Protein AF-A0A075MW75-F1 (afdb_monomer_lite)

Sequence (162 aa):
MASLTFLAFTVTIASIHFQTANAECLRDEDWPEKPCFDVGSSAPSDAELRQIWNKYYEMKGQAWMEMKKAEMDKAINDGTFGDWLSDPVKGSANKNVYAYYRVYDAVPNMVLDPYSGNYVVQGSEPPRGEWYTSTMGIAAIIGMGAVAAVASFFVFRKAGRK

Secondary structure (DSSP, 8-state):
-----------------------PPPP-SS-TTPPP--BTBPPPPHHHHHHHHHHHHHHH-HHHHHHHHHHHHHHHHTT-HHHHHT-TTTHHHHHHHHHHHHHTT-S--EEE-TTTSSEEETT-S-----TTTSHHHHHHHHHHHHHHHHHHHHHHHHHTT-

Foldseek 3Di:
DDDDDDDDDDDPPDPPPPPPPPPPDDQQPLCNPQDDDDDPPDPDDLVVLLVSLVVVCVVCDDVRLVVLVVVCVVCQVVQNNVVQCVPPVCNSVNVSSVSNCVSVVNDFDWDQDPPVRGTDGVPPPDPPPPPCPPPNNVVVVVVVVVVVVVVVVVVVVVVVVD

Structure (mmCIF, N/CA/C/O backbone):
data_AF-A0A075MW75-F1
#
_entry.id   AF-A0A075MW75-F1
#
loop_
_atom_site.group_PDB
_atom_site.id
_atom_site.type_symbol
_atom_site.label_atom_id
_atom_site.label_alt_id
_atom_site.label_comp_id
_atom_site.label_asym_id
_atom_site.label_entity_id
_atom_site.label_seq_id
_atom_site.pdbx_PDB_ins_code
_atom_site.Cartn_x
_atom_site.Cartn_y
_atom_site.Cartn_z
_atom_site.occupancy
_atom_site.B_iso_or_equiv
_atom_site.auth_seq_id
_atom_site.auth_comp_id
_atom_site.auth_asym_id
_atom_site.auth_atom_id
_atom_site.pdbx_PDB_model_num
ATOM 1 N N . MET A 1 1 ? 61.566 56.012 -3.058 1.00 39.12 1 MET A N 1
ATOM 2 C CA . MET A 1 1 ? 60.174 55.950 -2.565 1.00 39.12 1 MET A CA 1
ATOM 3 C C . MET A 1 1 ? 59.553 54.686 -3.136 1.00 39.12 1 MET A C 1
ATOM 5 O O . MET A 1 1 ? 59.265 54.663 -4.322 1.00 39.12 1 MET A O 1
ATOM 9 N N . ALA A 1 2 ? 59.477 53.609 -2.351 1.00 37.94 2 ALA A N 1
ATOM 10 C CA . ALA A 1 2 ? 58.890 52.339 -2.781 1.00 37.94 2 ALA A CA 1
ATOM 11 C C . ALA A 1 2 ? 57.512 52.208 -2.120 1.00 37.94 2 ALA A C 1
ATOM 13 O O . ALA A 1 2 ? 57.420 52.224 -0.894 1.00 37.94 2 ALA A O 1
ATOM 14 N N . SER A 1 3 ? 56.457 52.171 -2.934 1.00 42.09 3 SER A N 1
ATOM 15 C CA . SER A 1 3 ? 55.070 52.081 -2.476 1.00 42.09 3 SER A CA 1
ATOM 16 C C . SER A 1 3 ? 54.701 50.609 -2.302 1.00 42.09 3 SER A C 1
ATOM 18 O O . SER A 1 3 ? 54.789 49.829 -3.248 1.00 42.09 3 SER A O 1
ATOM 20 N N . LEU A 1 4 ? 54.352 50.229 -1.076 1.00 43.84 4 LEU A N 1
ATOM 21 C CA . LEU A 1 4 ? 54.014 48.869 -0.676 1.00 43.84 4 LEU A CA 1
ATOM 22 C C . LEU A 1 4 ? 52.497 48.677 -0.836 1.00 43.84 4 LEU A C 1
ATOM 24 O O . LEU A 1 4 ? 51.714 49.223 -0.061 1.00 43.84 4 LEU A O 1
ATOM 28 N N . THR A 1 5 ? 52.062 47.942 -1.859 1.00 50.09 5 THR A N 1
ATOM 29 C CA . THR A 1 5 ? 50.638 47.641 -2.076 1.00 50.09 5 THR A CA 1
ATOM 30 C C . THR A 1 5 ? 50.286 46.332 -1.367 1.00 50.09 5 THR A C 1
ATOM 32 O O . THR A 1 5 ? 50.635 45.251 -1.832 1.00 50.09 5 THR A O 1
ATOM 35 N N . PHE A 1 6 ? 49.619 46.422 -0.214 1.00 49.03 6 PHE A N 1
ATOM 36 C CA . PHE A 1 6 ? 49.051 45.266 0.483 1.00 49.03 6 PHE A CA 1
ATOM 37 C C . PHE A 1 6 ? 47.748 44.840 -0.206 1.00 49.03 6 PHE A C 1
ATOM 39 O O . PHE A 1 6 ? 46.766 45.580 -0.202 1.00 49.03 6 PHE A O 1
ATOM 46 N N . LEU A 1 7 ? 47.736 43.641 -0.790 1.00 47.16 7 LEU A N 1
ATOM 47 C CA . LEU A 1 7 ? 46.528 43.003 -1.312 1.00 47.16 7 LEU A CA 1
ATOM 48 C C . LEU A 1 7 ? 45.859 42.243 -0.156 1.00 47.16 7 LEU A C 1
ATOM 50 O O . LEU A 1 7 ? 46.313 41.172 0.241 1.00 47.16 7 LEU A O 1
ATOM 54 N N . ALA A 1 8 ? 44.817 42.827 0.436 1.00 54.59 8 ALA A N 1
ATOM 55 C CA . ALA A 1 8 ? 44.031 42.176 1.480 1.00 54.59 8 ALA A CA 1
ATOM 56 C C . ALA A 1 8 ? 43.055 41.178 0.839 1.00 54.59 8 ALA A C 1
ATOM 58 O O . ALA A 1 8 ? 42.099 41.568 0.171 1.00 54.59 8 ALA A O 1
ATOM 59 N N . PHE A 1 9 ? 43.309 39.883 1.028 1.00 46.81 9 PHE A N 1
ATOM 60 C CA . PHE A 1 9 ? 42.406 38.807 0.626 1.00 46.81 9 PHE A CA 1
ATOM 61 C C . PHE A 1 9 ? 41.277 38.705 1.662 1.00 46.81 9 PHE A C 1
ATOM 63 O O . PHE A 1 9 ? 41.460 38.163 2.752 1.00 46.81 9 PHE A O 1
ATOM 70 N N . THR A 1 10 ? 40.110 39.266 1.359 1.00 55.88 10 THR A N 1
ATOM 71 C CA . THR A 1 10 ? 38.907 39.096 2.179 1.00 55.88 10 THR A CA 1
ATOM 72 C C . THR A 1 10 ? 38.305 37.718 1.913 1.00 55.88 10 THR A C 1
ATOM 74 O O . THR A 1 10 ? 37.638 37.491 0.907 1.00 55.88 10 THR A O 1
ATOM 77 N N . VAL A 1 11 ? 38.537 36.773 2.825 1.00 58.06 11 VAL A N 1
ATOM 78 C CA . VAL A 1 11 ? 37.826 35.488 2.837 1.00 58.06 11 VAL A CA 1
ATOM 79 C C . VAL A 1 11 ? 36.410 35.743 3.357 1.00 58.06 11 VAL A C 1
ATOM 81 O O . VAL A 1 11 ? 36.187 35.854 4.560 1.00 58.06 11 VAL A O 1
ATOM 84 N N . THR A 1 12 ? 35.439 35.874 2.455 1.00 56.44 12 THR A N 1
ATOM 85 C CA . THR A 1 12 ? 34.016 35.868 2.815 1.00 56.44 12 THR A CA 1
ATOM 86 C C . THR A 1 12 ? 33.613 34.451 3.202 1.00 56.44 12 THR A C 1
ATOM 88 O O . THR A 1 12 ? 33.407 33.595 2.342 1.00 56.44 12 THR A O 1
ATOM 91 N N . ILE A 1 13 ? 33.515 34.196 4.505 1.00 61.78 13 ILE A N 1
ATOM 92 C CA . ILE A 1 13 ? 32.929 32.969 5.047 1.00 61.78 13 ILE A CA 1
ATOM 93 C C . ILE A 1 13 ? 31.427 33.032 4.753 1.00 61.78 13 ILE A C 1
ATOM 95 O O . ILE A 1 13 ? 30.672 33.719 5.441 1.00 61.78 13 ILE A O 1
ATOM 99 N N . ALA A 1 14 ? 30.993 32.359 3.686 1.00 59.66 14 ALA A N 1
ATOM 100 C CA . ALA A 1 14 ? 29.579 32.168 3.407 1.00 59.66 14 ALA A CA 1
ATOM 101 C C . ALA A 1 14 ? 28.965 31.392 4.580 1.00 59.66 14 ALA A C 1
ATOM 103 O O . ALA A 1 14 ? 29.317 30.240 4.833 1.00 59.66 14 ALA A O 1
ATOM 104 N N . SER A 1 15 ? 28.081 32.047 5.332 1.00 56.38 15 SER A N 1
ATOM 105 C CA . SER A 1 15 ? 27.330 31.414 6.412 1.00 56.38 15 SER A CA 1
ATOM 106 C C . SER A 1 15 ? 26.364 30.406 5.797 1.00 56.38 15 SER A C 1
ATOM 108 O O . SER A 1 15 ? 25.305 30.784 5.292 1.00 56.38 15 SER A O 1
ATOM 110 N N . ILE A 1 16 ? 26.750 29.129 5.802 1.00 58.34 16 ILE A N 1
ATOM 111 C CA . ILE A 1 16 ? 25.877 28.017 5.426 1.00 58.34 16 ILE A CA 1
ATOM 112 C C . ILE A 1 16 ? 24.757 27.981 6.469 1.00 58.34 16 ILE A C 1
ATOM 114 O O . ILE A 1 16 ? 24.941 27.503 7.587 1.00 58.34 16 ILE A O 1
ATOM 118 N N . HIS A 1 17 ? 23.607 28.552 6.119 1.00 45.47 17 HIS A N 1
ATOM 119 C CA . HIS A 1 17 ? 22.392 28.416 6.905 1.00 45.47 17 HIS A CA 1
ATOM 120 C C . HIS A 1 17 ? 21.894 26.985 6.711 1.00 45.47 17 HIS A C 1
ATOM 122 O O . HIS A 1 17 ? 21.321 26.656 5.673 1.00 45.47 17 HIS A O 1
ATOM 128 N N . PHE A 1 18 ? 22.138 26.126 7.698 1.00 53.47 18 PHE A N 1
ATOM 129 C CA . PHE A 1 18 ? 21.439 24.853 7.793 1.00 53.47 18 PHE A CA 1
ATOM 130 C C . PHE A 1 18 ? 19.957 25.165 7.999 1.00 53.47 18 PHE A C 1
ATOM 132 O O . PHE A 1 18 ? 19.556 25.617 9.070 1.00 53.47 18 PHE A O 1
ATOM 139 N N . GLN A 1 19 ? 19.146 24.980 6.957 1.00 52.78 19 GLN A N 1
ATOM 140 C CA . GLN A 1 19 ? 17.701 24.991 7.123 1.00 52.78 19 GLN A CA 1
ATOM 141 C C . GLN A 1 19 ? 17.332 23.763 7.947 1.00 52.78 19 GLN A C 1
ATOM 143 O O . GLN A 1 19 ? 17.486 22.626 7.503 1.00 52.78 19 GLN A O 1
ATOM 148 N N . THR A 1 20 ? 16.898 23.995 9.178 1.00 51.31 20 THR A N 1
ATOM 149 C CA . THR A 1 20 ? 16.268 22.972 10.001 1.00 51.31 20 THR A CA 1
ATOM 150 C C . THR A 1 20 ? 14.945 22.606 9.339 1.00 51.31 20 THR A C 1
ATOM 152 O O . THR A 1 20 ? 13.992 23.384 9.381 1.00 51.31 20 THR A O 1
ATOM 155 N N . ALA A 1 21 ? 14.888 21.448 8.685 1.00 48.34 21 ALA A N 1
ATOM 156 C CA . ALA A 1 21 ? 13.626 20.858 8.274 1.00 48.34 21 ALA A CA 1
ATOM 157 C C . ALA A 1 21 ? 12.945 20.312 9.535 1.00 48.34 21 ALA A C 1
ATOM 159 O O . ALA A 1 21 ? 13.322 19.252 10.031 1.00 48.34 21 ALA A O 1
ATOM 160 N N . ASN A 1 22 ? 11.979 21.050 10.086 1.00 51.84 22 ASN A N 1
ATOM 161 C CA . ASN A 1 22 ? 11.035 20.453 11.024 1.00 51.84 22 ASN A CA 1
ATOM 162 C C . ASN A 1 22 ? 10.253 19.397 10.239 1.00 51.84 22 ASN A C 1
ATOM 164 O O . ASN A 1 22 ? 9.557 19.733 9.282 1.00 51.84 22 ASN A O 1
ATOM 168 N N . ALA A 1 23 ? 10.400 18.127 10.612 1.00 55.09 23 ALA A N 1
ATOM 169 C CA . ALA A 1 23 ? 9.613 17.024 10.070 1.00 55.09 23 ALA A CA 1
ATOM 170 C C . ALA A 1 23 ? 8.194 17.056 10.666 1.00 55.09 23 ALA A C 1
ATOM 172 O O . ALA A 1 23 ? 7.731 16.098 11.270 1.00 55.09 23 ALA A O 1
ATOM 173 N N . GLU A 1 24 ? 7.509 18.191 10.535 1.00 60.34 24 GLU A N 1
ATOM 174 C CA . GLU A 1 24 ? 6.096 18.298 10.874 1.00 60.34 24 GLU A CA 1
ATOM 175 C C . GLU A 1 24 ? 5.339 17.375 9.915 1.00 60.34 24 GLU A C 1
ATOM 177 O O . GLU A 1 24 ? 5.578 17.414 8.701 1.00 60.34 24 GLU A O 1
ATOM 182 N N . CYS A 1 25 ? 4.502 16.467 10.431 1.00 72.62 25 CYS A N 1
ATOM 183 C CA . CYS A 1 25 ? 3.878 15.495 9.542 1.00 72.62 25 CYS A CA 1
ATOM 184 C C . CYS A 1 25 ? 3.060 16.224 8.488 1.00 72.62 25 CYS A C 1
ATOM 186 O O . CYS A 1 25 ? 2.247 17.100 8.792 1.00 72.62 25 CYS A O 1
ATOM 188 N N . LEU A 1 26 ? 3.245 15.801 7.243 1.00 76.88 26 LEU A N 1
ATOM 189 C CA . LEU A 1 26 ? 2.404 16.246 6.150 1.00 76.88 26 LEU A CA 1
ATOM 190 C C . LEU A 1 26 ? 0.946 15.957 6.505 1.00 76.88 26 LEU A C 1
ATOM 192 O O . LEU A 1 26 ? 0.574 14.811 6.773 1.00 76.88 26 LEU A O 1
ATOM 196 N N . ARG A 1 27 ? 0.139 17.020 6.518 1.00 81.38 27 ARG A N 1
ATOM 197 C CA . ARG A 1 27 ? -1.297 16.927 6.751 1.00 81.38 27 ARG A CA 1
ATOM 198 C C . ARG A 1 27 ? -1.906 15.986 5.716 1.00 81.38 27 ARG A C 1
ATOM 200 O O . ARG A 1 27 ? -1.756 16.189 4.514 1.00 81.38 27 ARG A O 1
ATOM 207 N N . ASP A 1 28 ? -2.611 14.975 6.201 1.00 87.12 28 ASP A N 1
ATOM 208 C CA . ASP A 1 28 ? -3.325 14.020 5.366 1.00 87.12 28 ASP A CA 1
ATOM 209 C C . ASP A 1 28 ? -4.721 14.579 5.054 1.00 87.12 28 ASP A C 1
ATOM 211 O O . ASP A 1 28 ? -5.559 14.720 5.943 1.00 87.12 28 ASP A O 1
ATOM 215 N N . GLU A 1 29 ? -4.967 14.960 3.800 1.00 88.75 29 GLU A N 1
ATOM 216 C CA . GLU A 1 29 ? -6.266 15.511 3.382 1.00 88.75 29 GLU A CA 1
ATOM 217 C C . GLU A 1 29 ? -7.409 14.495 3.514 1.00 88.75 29 GLU A C 1
ATOM 219 O O . GLU A 1 29 ? -8.555 14.880 3.745 1.00 88.75 29 GLU A O 1
ATOM 224 N N . ASP A 1 30 ? -7.104 13.200 3.398 1.00 92.56 30 ASP A N 1
ATOM 225 C CA . ASP A 1 30 ? -8.084 12.119 3.489 1.00 92.56 30 ASP A CA 1
ATOM 226 C C . ASP A 1 30 ? -8.413 11.748 4.944 1.00 92.56 30 ASP A C 1
ATOM 228 O O . ASP A 1 30 ? -9.535 11.316 5.240 1.00 92.56 30 ASP A O 1
ATOM 232 N N . TRP A 1 31 ? -7.449 11.950 5.847 1.00 92.69 31 TRP A N 1
ATOM 233 C CA . TRP A 1 31 ? -7.600 11.754 7.286 1.00 92.69 31 TRP A CA 1
ATOM 234 C C . TRP A 1 31 ? -6.965 12.909 8.085 1.00 92.69 31 TRP A C 1
ATOM 236 O O . TRP A 1 31 ? -5.881 12.756 8.650 1.00 92.69 31 TRP A O 1
ATOM 246 N N . PRO A 1 32 ? -7.647 14.067 8.193 1.00 87.69 32 PRO A N 1
ATOM 247 C CA . PRO A 1 32 ? -7.073 15.266 8.813 1.00 87.69 32 PRO A CA 1
ATOM 248 C C . PRO A 1 32 ? -6.661 15.108 10.283 1.00 87.69 32 PRO A C 1
ATOM 250 O O . PRO A 1 32 ? -5.800 15.841 10.756 1.00 87.69 32 PRO A O 1
ATOM 253 N N . GLU A 1 33 ? -7.274 14.163 10.999 1.00 87.19 33 GLU A N 1
ATOM 254 C CA . GLU A 1 33 ? -7.011 13.865 12.415 1.00 87.19 33 GLU A CA 1
ATOM 255 C C . GLU A 1 33 ? -5.982 12.740 12.619 1.00 87.19 33 GLU A C 1
ATOM 257 O O . GLU A 1 33 ? -5.813 12.241 13.734 1.00 87.19 33 GLU A O 1
ATOM 262 N N . LYS A 1 34 ? -5.318 12.290 11.547 1.00 87.31 34 LYS A N 1
ATOM 263 C CA . LYS A 1 34 ? -4.333 11.211 11.608 1.00 87.31 34 LYS A CA 1
ATOM 264 C C . LYS A 1 34 ? -3.227 11.547 12.615 1.00 87.31 34 LYS A C 1
ATOM 266 O O . LYS A 1 34 ? -2.569 12.578 12.463 1.00 87.31 34 LYS A O 1
ATOM 271 N N . PRO A 1 35 ? -2.984 10.685 13.620 1.00 84.75 35 PRO A N 1
ATOM 272 C CA . PRO A 1 35 ? -1.928 10.921 14.591 1.00 84.75 35 PRO A CA 1
ATOM 273 C C . PRO A 1 35 ? -0.553 11.025 13.933 1.00 84.75 35 PRO A C 1
ATOM 275 O O . PRO A 1 35 ? -0.178 10.211 13.087 1.00 84.75 35 PRO A O 1
ATOM 278 N N . CYS A 1 36 ? 0.203 12.023 14.375 1.00 79.19 36 CYS A N 1
ATOM 279 C CA . CYS A 1 36 ? 1.608 12.195 14.054 1.00 79.19 36 CYS A CA 1
ATOM 280 C C . CYS A 1 36 ? 2.478 11.326 14.953 1.00 79.19 36 CYS A C 1
ATOM 282 O O . CYS A 1 36 ? 2.484 11.517 16.168 1.00 79.19 36 CYS A O 1
ATOM 284 N N . PHE A 1 37 ? 3.262 10.430 14.360 1.00 74.94 37 PHE A N 1
ATOM 285 C CA . PHE A 1 37 ? 4.330 9.732 15.071 1.00 74.94 37 PHE A CA 1
ATOM 286 C C . PHE A 1 37 ? 5.650 10.423 14.726 1.00 74.94 37 PHE A C 1
ATOM 288 O O . PHE A 1 37 ? 6.256 10.133 13.696 1.00 74.94 37 PHE A O 1
ATOM 295 N N . ASP A 1 38 ? 6.032 11.405 15.541 1.00 61.97 38 ASP A N 1
ATOM 296 C CA . ASP A 1 38 ? 7.261 12.179 15.345 1.00 61.97 38 ASP A CA 1
ATOM 297 C C . ASP A 1 38 ? 8.501 11.403 15.828 1.00 61.97 38 ASP A C 1
ATOM 299 O O . ASP A 1 38 ? 8.420 10.513 16.688 1.00 61.97 38 ASP A O 1
ATOM 303 N N . VAL A 1 39 ? 9.661 11.766 15.284 1.00 53.09 39 VAL A N 1
ATOM 304 C CA . VAL A 1 39 ? 10.975 11.201 15.592 1.00 53.09 39 VAL A CA 1
ATOM 305 C C . VAL A 1 39 ? 11.338 11.536 17.042 1.00 53.09 39 VAL A C 1
ATOM 307 O O . VAL A 1 39 ? 11.745 12.647 17.363 1.00 53.09 39 VAL A O 1
ATOM 310 N N . GLY A 1 40 ? 11.183 10.562 17.939 1.00 55.97 40 GLY A N 1
ATOM 311 C CA . GLY A 1 40 ? 11.441 10.719 19.378 1.00 55.97 40 GLY A CA 1
ATOM 312 C C . GLY A 1 40 ? 10.299 10.218 20.259 1.00 55.97 40 GLY A C 1
ATOM 313 O O . GLY A 1 40 ? 10.517 9.925 21.434 1.00 55.97 40 GLY A O 1
ATOM 314 N N . SER A 1 41 ? 9.107 10.039 19.686 1.00 63.31 41 SER A N 1
ATOM 315 C CA . SER A 1 41 ? 8.069 9.214 20.299 1.00 63.31 41 SER A CA 1
ATOM 316 C C . SER A 1 41 ? 8.424 7.733 20.124 1.00 63.31 41 SER A C 1
ATOM 318 O O . SER A 1 41 ? 8.895 7.313 19.065 1.00 63.31 41 SER A O 1
ATOM 320 N N . SER A 1 42 ? 8.258 6.927 21.177 1.00 69.81 42 SER A N 1
ATOM 321 C CA . SER A 1 42 ? 8.340 5.472 21.041 1.00 69.81 42 SER A CA 1
ATOM 322 C C . SER A 1 42 ? 7.298 5.037 20.017 1.00 69.81 42 SER A C 1
ATOM 324 O O . SER A 1 42 ? 6.129 5.402 20.160 1.00 69.81 42 SER A O 1
ATOM 326 N N . ALA A 1 43 ? 7.722 4.300 18.985 1.00 77.38 43 ALA A N 1
ATOM 327 C CA . ALA A 1 43 ? 6.809 3.807 17.963 1.00 77.38 43 ALA A CA 1
ATOM 328 C C . ALA A 1 43 ? 5.619 3.095 18.636 1.00 77.38 43 ALA A C 1
ATOM 330 O O . ALA A 1 43 ? 5.846 2.317 19.569 1.00 77.38 43 ALA A O 1
ATOM 331 N N . PRO A 1 44 ? 4.374 3.372 18.210 1.00 84.12 44 PRO A N 1
ATOM 332 C CA . PRO A 1 44 ? 3.203 2.725 18.784 1.00 84.12 44 PRO A CA 1
ATOM 333 C C . PRO A 1 44 ? 3.326 1.207 18.642 1.00 84.12 44 PRO A C 1
ATOM 335 O O . PRO A 1 44 ? 3.788 0.700 17.617 1.00 84.12 44 PRO A O 1
ATOM 338 N N . SER A 1 45 ? 2.890 0.485 19.667 1.00 89.50 45 SER A N 1
ATOM 339 C CA . SER A 1 45 ? 2.742 -0.966 19.596 1.00 89.50 45 SER A CA 1
ATOM 340 C C . SER A 1 45 ? 1.734 -1.359 18.511 1.00 89.50 45 SER A C 1
ATOM 342 O O . SER A 1 45 ? 0.856 -0.576 18.138 1.00 89.50 45 SER A O 1
ATOM 344 N N . ASP A 1 46 ? 1.791 -2.605 18.038 1.00 88.38 46 ASP A N 1
ATOM 345 C CA . ASP A 1 46 ? 0.841 -3.104 17.033 1.00 88.38 46 ASP A CA 1
ATOM 346 C C . ASP A 1 46 ? -0.621 -2.971 17.486 1.00 88.38 46 ASP A C 1
ATOM 348 O O . ASP A 1 46 ? -1.509 -2.690 16.680 1.00 88.38 46 ASP A O 1
ATOM 352 N N . ALA A 1 47 ? -0.879 -3.137 18.786 1.00 91.25 47 ALA A N 1
ATOM 353 C CA . ALA A 1 47 ? -2.207 -2.964 19.363 1.00 91.25 47 ALA A CA 1
ATOM 354 C C . ALA A 1 47 ? -2.679 -1.502 19.286 1.00 91.25 47 ALA A C 1
ATOM 356 O O . ALA A 1 47 ? -3.817 -1.243 18.894 1.00 91.25 47 ALA A O 1
ATOM 357 N N . GLU A 1 48 ? -1.805 -0.545 19.606 1.00 91.12 48 GLU A N 1
ATOM 358 C CA . GLU A 1 48 ? -2.103 0.888 19.495 1.00 91.12 48 GLU A CA 1
ATOM 359 C C . GLU A 1 48 ? -2.292 1.307 18.034 1.00 91.12 48 GLU A C 1
ATOM 361 O O . GLU A 1 48 ? -3.236 2.031 17.717 1.00 91.12 48 GLU A O 1
ATOM 366 N N . LEU A 1 49 ? -1.463 0.793 17.119 1.00 91.25 49 LEU A N 1
ATOM 367 C CA . LEU A 1 49 ? -1.630 1.013 15.683 1.00 91.25 49 LEU A CA 1
ATOM 368 C C . LEU A 1 49 ? -2.995 0.526 15.198 1.00 91.25 49 LEU A C 1
ATOM 370 O O . LEU A 1 49 ? -3.700 1.273 14.520 1.00 91.25 49 LEU A O 1
ATOM 374 N N . ARG A 1 50 ? -3.400 -0.692 15.570 1.00 93.69 50 ARG A N 1
ATOM 375 C CA . ARG A 1 50 ? -4.717 -1.245 15.217 1.00 93.69 50 ARG A CA 1
ATOM 376 C C . ARG A 1 50 ? -5.858 -0.371 15.743 1.00 93.69 50 ARG A C 1
ATOM 378 O O . ARG A 1 50 ? -6.790 -0.086 14.994 1.00 93.69 50 ARG A O 1
ATOM 385 N N . GLN A 1 51 ? -5.768 0.123 16.980 1.00 93.50 51 GLN A N 1
ATOM 386 C CA . GLN A 1 51 ? -6.765 1.047 17.540 1.00 93.50 51 GLN A CA 1
ATOM 387 C C . GLN A 1 51 ? -6.835 2.377 16.780 1.00 93.50 51 GLN A C 1
ATOM 389 O O . GLN A 1 51 ? -7.925 2.881 16.514 1.00 93.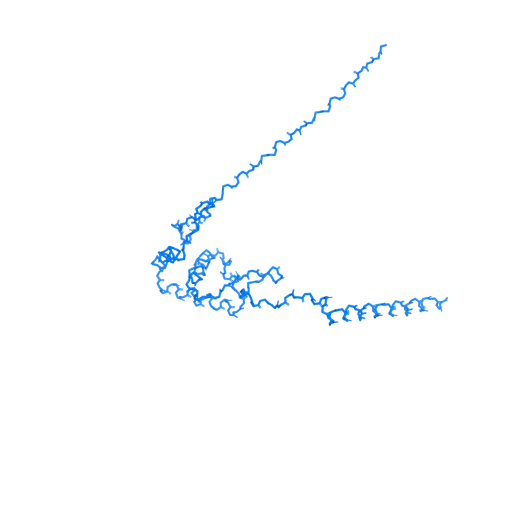50 51 GLN A O 1
ATOM 394 N N . ILE A 1 52 ? -5.688 2.941 16.404 1.00 92.12 52 ILE A N 1
ATOM 395 C CA . ILE A 1 52 ? -5.621 4.188 15.635 1.00 92.12 52 ILE A CA 1
ATOM 396 C C . ILE A 1 52 ? -6.263 3.997 14.258 1.00 92.12 52 ILE A C 1
ATOM 398 O O . ILE A 1 52 ? -7.115 4.790 13.859 1.00 92.12 52 ILE A O 1
ATOM 402 N N . TRP A 1 53 ? -5.929 2.908 13.569 1.00 94.50 53 TRP A N 1
ATOM 403 C CA . TRP A 1 53 ? -6.483 2.578 12.257 1.00 94.50 53 TRP A CA 1
ATOM 404 C C . TRP A 1 53 ? -7.971 2.195 12.290 1.00 94.50 53 TRP A C 1
ATOM 406 O O . TRP A 1 53 ? -8.667 2.401 11.297 1.00 94.50 53 TRP A O 1
ATOM 416 N N . ASN A 1 54 ? -8.504 1.737 13.425 1.00 95.31 54 ASN A N 1
ATOM 417 C CA . ASN A 1 54 ? -9.948 1.525 13.578 1.00 95.31 54 ASN A CA 1
ATOM 418 C C . ASN A 1 54 ? -10.748 2.824 13.487 1.00 95.31 54 ASN A C 1
ATOM 420 O O . ASN A 1 54 ? -11.807 2.825 12.869 1.00 95.31 54 ASN A O 1
ATOM 424 N N . LYS A 1 55 ? -10.221 3.946 13.991 1.00 95.12 55 LYS A N 1
ATOM 425 C CA . LYS A 1 55 ? -10.884 5.254 13.842 1.00 95.12 55 LYS A CA 1
ATOM 426 C C . LYS A 1 55 ? -11.036 5.646 12.374 1.00 95.12 55 LYS A C 1
ATOM 428 O O . LYS A 1 55 ? -12.067 6.178 11.971 1.00 95.12 55 LYS A O 1
ATOM 433 N N . TYR A 1 56 ? -10.021 5.351 11.561 1.00 95.25 56 TYR A N 1
ATOM 434 C CA . TYR A 1 56 ? -10.090 5.566 10.118 1.00 95.25 56 TYR A CA 1
ATOM 435 C C . TYR A 1 56 ? -11.179 4.699 9.471 1.00 95.25 56 TYR A C 1
ATOM 437 O O . TYR A 1 56 ? -11.985 5.202 8.688 1.00 95.25 56 TYR A O 1
ATOM 445 N N . TYR A 1 57 ? -11.248 3.417 9.843 1.00 96.44 57 TYR A N 1
ATOM 446 C CA . TYR A 1 57 ? -12.287 2.503 9.367 1.00 96.44 57 TYR A CA 1
ATOM 447 C C . TYR A 1 57 ? -13.697 2.970 9.748 1.00 96.44 57 TYR A C 1
ATOM 449 O O . TYR A 1 57 ? -14.590 2.969 8.905 1.00 96.44 57 TYR A O 1
ATOM 457 N N . GLU A 1 58 ? -13.897 3.413 10.990 1.00 97.00 58 GLU A N 1
ATOM 458 C CA . GLU A 1 58 ? -15.173 3.956 11.474 1.00 97.00 58 GLU A CA 1
ATOM 459 C C . GLU A 1 58 ? -15.583 5.224 10.714 1.00 97.00 58 GLU A C 1
ATOM 461 O O . GLU A 1 58 ? -16.739 5.354 10.317 1.00 97.00 58 GLU A O 1
ATOM 466 N N . MET A 1 59 ? -14.634 6.127 10.447 1.00 96.31 59 MET A N 1
ATOM 467 C CA . MET A 1 59 ? -14.870 7.361 9.691 1.00 96.31 59 MET A CA 1
ATOM 468 C C . MET A 1 59 ? -15.271 7.090 8.234 1.00 96.31 59 MET A C 1
ATOM 470 O O . MET A 1 59 ? -16.139 7.774 7.693 1.00 96.31 59 MET A O 1
ATOM 474 N N . LYS A 1 60 ? -14.622 6.125 7.573 1.00 96.81 60 LYS A N 1
ATOM 475 C CA . LYS A 1 60 ? -14.879 5.808 6.159 1.00 96.81 60 LYS A CA 1
ATOM 476 C C . LYS A 1 60 ? -16.069 4.872 5.956 1.00 96.81 60 LYS A C 1
ATOM 478 O O . LYS A 1 60 ? -16.780 4.984 4.958 1.00 96.81 60 LYS A O 1
ATOM 483 N N . GLY A 1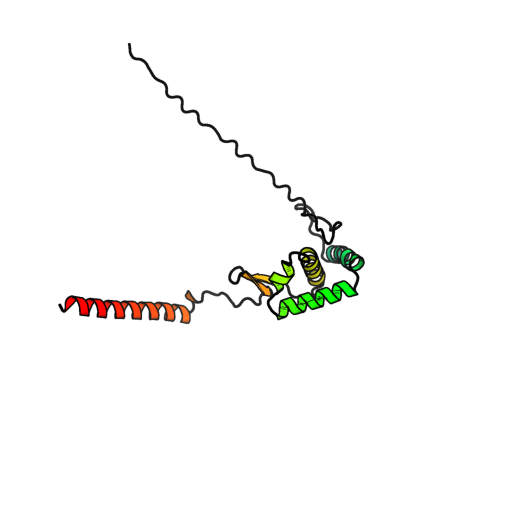 61 ? -16.278 3.959 6.898 1.00 97.50 61 GLY A N 1
ATOM 484 C CA . GLY A 1 61 ? -17.306 2.931 6.856 1.00 97.50 61 GLY A CA 1
ATOM 485 C C . GLY A 1 61 ? -16.895 1.679 6.075 1.00 97.50 61 GLY A C 1
ATOM 486 O O . GLY A 1 61 ? -16.168 1.725 5.080 1.00 97.50 61 GLY A O 1
ATOM 487 N N . GLN A 1 62 ? -17.437 0.540 6.514 1.00 97.44 62 GLN A N 1
ATOM 488 C CA . GLN A 1 62 ? -17.136 -0.791 5.978 1.00 97.44 62 GLN A CA 1
ATOM 489 C C . GLN A 1 62 ? -17.311 -0.892 4.459 1.00 97.44 62 GLN A C 1
ATOM 491 O O . GLN A 1 62 ? -16.415 -1.365 3.769 1.00 97.44 62 GLN A O 1
ATOM 496 N N . ALA A 1 63 ? -18.452 -0.445 3.925 1.00 98.19 63 ALA A N 1
ATOM 497 C CA . ALA A 1 63 ? -18.757 -0.600 2.502 1.00 98.19 63 ALA A CA 1
ATOM 498 C C . ALA A 1 63 ? -17.722 0.098 1.604 1.00 98.19 63 ALA A C 1
ATOM 500 O O . ALA A 1 63 ? -17.320 -0.441 0.575 1.00 98.19 63 ALA A O 1
ATOM 501 N N . TRP A 1 64 ? -17.259 1.280 2.016 1.00 98.12 64 TRP A N 1
ATOM 502 C CA . TRP A 1 64 ? -16.239 2.022 1.286 1.00 98.12 64 TRP A CA 1
ATOM 503 C C . TRP A 1 64 ? -14.864 1.359 1.401 1.00 98.12 64 TRP A C 1
ATOM 505 O O . TRP A 1 64 ? -14.164 1.237 0.397 1.00 98.12 64 TRP A O 1
ATOM 515 N N . MET A 1 65 ? -14.501 0.888 2.600 1.00 98.31 65 MET A N 1
ATOM 516 C CA . MET A 1 65 ? -13.232 0.192 2.840 1.00 98.31 65 MET A CA 1
ATOM 517 C C . MET A 1 65 ? -13.123 -1.081 1.999 1.00 98.31 65 MET A C 1
ATOM 519 O O . MET A 1 65 ? -12.117 -1.274 1.321 1.00 98.31 65 MET A O 1
ATOM 523 N N . GLU A 1 66 ? -14.179 -1.894 1.952 1.00 98.12 66 GLU A N 1
ATOM 524 C CA . GLU A 1 66 ? -14.203 -3.128 1.159 1.00 98.12 66 GLU A CA 1
ATOM 525 C C . GLU A 1 66 ? -14.198 -2.855 -0.351 1.00 98.12 66 GLU A C 1
ATOM 527 O O . GLU A 1 66 ? -13.484 -3.521 -1.101 1.00 98.12 66 GLU A O 1
ATOM 532 N N . MET A 1 67 ? -14.918 -1.826 -0.814 1.00 98.31 67 MET A N 1
ATOM 533 C CA . MET A 1 67 ? -14.832 -1.378 -2.210 1.00 98.31 67 MET A CA 1
ATOM 534 C C . MET A 1 67 ? -13.391 -0.990 -2.570 1.00 98.31 67 MET A C 1
ATOM 536 O O . MET A 1 67 ? -12.867 -1.403 -3.604 1.00 98.31 67 MET A O 1
ATOM 540 N N . LYS A 1 68 ? -12.726 -0.224 -1.703 1.00 98.25 68 LYS A N 1
ATOM 541 C CA . LYS A 1 68 ? -11.340 0.196 -1.911 1.00 98.25 68 LYS A CA 1
ATOM 542 C C . LYS A 1 68 ? -10.350 -0.955 -1.826 1.00 98.25 68 LYS A C 1
ATOM 544 O O . LYS A 1 68 ? -9.380 -0.970 -2.582 1.00 98.25 68 LYS A O 1
ATOM 549 N N . LYS A 1 69 ? -10.613 -1.935 -0.964 1.00 98.06 69 LYS A N 1
ATOM 550 C CA . LYS A 1 69 ? -9.854 -3.180 -0.920 1.00 98.06 69 LYS A CA 1
ATOM 551 C C . LYS A 1 69 ? -9.943 -3.925 -2.248 1.00 98.06 69 LYS A C 1
ATOM 553 O O . LYS A 1 69 ? -8.917 -4.333 -2.772 1.00 98.06 69 LYS A O 1
ATOM 558 N N . ALA A 1 70 ? -11.136 -4.037 -2.829 1.00 98.44 70 ALA A N 1
ATOM 559 C CA . ALA A 1 70 ? -11.312 -4.684 -4.127 1.00 98.44 70 ALA A CA 1
ATOM 560 C C . ALA A 1 70 ? -10.570 -3.943 -5.258 1.00 98.44 70 ALA A C 1
ATOM 562 O O . ALA A 1 70 ? -9.945 -4.585 -6.103 1.00 98.44 70 ALA A O 1
ATOM 563 N N . GLU A 1 71 ? -10.587 -2.602 -5.264 1.00 98.38 71 GLU A N 1
ATOM 564 C CA . GLU A 1 71 ? -9.783 -1.799 -6.202 1.00 98.38 71 GLU A CA 1
ATOM 565 C C . GLU A 1 71 ? -8.278 -2.069 -6.039 1.00 98.38 71 GLU A C 1
ATOM 567 O O . GLU A 1 71 ? -7.575 -2.261 -7.030 1.00 98.38 71 GLU A O 1
ATOM 572 N N . MET A 1 72 ? -7.794 -2.107 -4.795 1.00 98.31 72 MET A N 1
ATOM 573 C CA . MET A 1 72 ? -6.398 -2.392 -4.463 1.00 98.31 72 MET A CA 1
ATOM 574 C C . MET A 1 72 ? -5.986 -3.805 -4.881 1.00 98.31 72 MET A C 1
ATOM 576 O O . MET A 1 72 ? -4.956 -3.967 -5.528 1.00 98.31 72 MET A O 1
ATOM 580 N N . ASP A 1 73 ? -6.788 -4.820 -4.551 1.00 98.19 73 ASP A N 1
ATOM 581 C CA . ASP A 1 73 ? -6.520 -6.218 -4.900 1.00 98.19 73 ASP A CA 1
ATOM 582 C C . ASP A 1 73 ? -6.439 -6.376 -6.428 1.00 98.19 73 ASP A C 1
ATOM 584 O O . ASP A 1 73 ? -5.534 -7.030 -6.949 1.00 98.19 73 ASP A O 1
ATOM 588 N N . LYS A 1 74 ? -7.336 -5.710 -7.170 1.00 98.12 74 LYS A N 1
ATOM 589 C CA . LYS A 1 74 ? -7.266 -5.637 -8.635 1.00 98.12 74 LYS A CA 1
ATOM 590 C C . LYS A 1 74 ? -5.973 -4.965 -9.102 1.00 98.12 74 LYS A C 1
ATOM 592 O O . LYS A 1 74 ? -5.310 -5.500 -9.982 1.00 98.12 74 LYS A O 1
ATOM 597 N N . ALA A 1 75 ? -5.591 -3.833 -8.513 1.00 97.69 75 ALA A N 1
ATOM 598 C CA . ALA A 1 75 ? -4.368 -3.124 -8.888 1.00 97.69 75 ALA A CA 1
ATOM 599 C C . ALA A 1 75 ? -3.098 -3.952 -8.621 1.00 97.69 75 ALA A C 1
ATOM 601 O O . ALA A 1 75 ? -2.168 -3.925 -9.425 1.00 97.69 75 ALA A O 1
ATOM 602 N N . ILE A 1 76 ? -3.064 -4.724 -7.531 1.00 95.88 76 ILE A N 1
ATOM 603 C CA . ILE A 1 76 ? -1.975 -5.664 -7.231 1.00 95.88 76 ILE A CA 1
ATOM 604 C C . ILE A 1 76 ? -1.909 -6.757 -8.303 1.00 95.88 76 ILE A C 1
ATOM 606 O O . ILE A 1 76 ? -0.841 -6.990 -8.866 1.00 95.88 76 ILE A O 1
ATOM 610 N N . ASN A 1 77 ? -3.042 -7.386 -8.627 1.00 95.38 77 ASN A N 1
ATOM 611 C CA . ASN A 1 77 ? -3.102 -8.467 -9.615 1.00 95.38 77 ASN A CA 1
ATOM 612 C C . ASN A 1 77 ? -2.762 -8.001 -11.039 1.00 95.38 77 ASN A C 1
ATOM 614 O O . ASN A 1 77 ? -2.099 -8.723 -11.780 1.00 95.38 77 ASN A O 1
ATOM 618 N N . ASP A 1 78 ? -3.181 -6.790 -11.404 1.00 95.88 78 ASP A N 1
ATOM 619 C CA . ASP A 1 78 ? -2.937 -6.203 -12.724 1.00 95.88 78 ASP A CA 1
ATOM 620 C C . ASP A 1 78 ? -1.531 -5.575 -12.841 1.00 95.88 78 ASP A C 1
ATOM 622 O O . ASP A 1 78 ? -1.171 -5.074 -13.904 1.00 95.88 78 ASP A O 1
ATOM 626 N N . GLY A 1 79 ? -0.736 -5.550 -11.762 1.00 92.88 79 GLY A N 1
ATOM 627 C CA . GLY A 1 79 ? 0.581 -4.902 -11.743 1.00 92.88 79 GLY A CA 1
ATOM 628 C C . GLY A 1 79 ? 0.532 -3.367 -11.801 1.00 92.88 79 GLY A C 1
ATOM 629 O O . GLY A 1 79 ? 1.523 -2.733 -12.145 1.00 92.88 79 GLY A O 1
ATOM 630 N N . THR A 1 80 ? -0.606 -2.762 -11.451 1.00 96.31 80 THR A N 1
ATOM 631 C CA . THR A 1 80 ? -0.875 -1.307 -11.493 1.00 96.31 80 THR A CA 1
ATOM 632 C C . THR A 1 80 ? -0.976 -0.681 -10.095 1.00 96.31 80 THR A C 1
ATOM 634 O O . THR A 1 80 ? -1.500 0.418 -9.915 1.00 96.31 80 THR A O 1
ATOM 637 N N . PHE A 1 81 ? -0.462 -1.365 -9.068 1.00 97.00 81 PHE A N 1
ATOM 638 C CA . PHE A 1 81 ? -0.513 -0.903 -7.676 1.00 97.00 81 PHE A CA 1
ATOM 639 C C . PHE A 1 81 ? 0.160 0.464 -7.461 1.00 97.00 81 PHE A C 1
ATOM 641 O O . PHE A 1 81 ? -0.346 1.283 -6.695 1.00 97.00 81 PHE A O 1
ATOM 648 N N . GLY A 1 82 ? 1.266 0.737 -8.164 1.00 95.94 82 GLY A N 1
ATOM 649 C CA . GLY A 1 82 ? 1.940 2.040 -8.121 1.00 95.94 82 GLY A CA 1
ATOM 650 C C . GLY A 1 82 ? 1.043 3.175 -8.616 1.00 95.94 82 GLY A C 1
ATOM 651 O O . GLY A 1 82 ? 0.867 4.169 -7.908 1.00 95.94 82 GLY A O 1
ATOM 652 N N . ASP A 1 83 ? 0.404 2.983 -9.773 1.00 96.50 83 ASP A N 1
ATOM 653 C CA . ASP A 1 83 ? -0.542 3.946 -10.346 1.00 96.50 83 ASP A CA 1
ATOM 654 C C . ASP A 1 83 ? -1.702 4.202 -9.385 1.00 96.50 83 ASP A C 1
ATOM 656 O O . ASP A 1 83 ? -2.024 5.352 -9.089 1.00 96.50 83 ASP A O 1
ATOM 660 N N . TRP A 1 84 ? -2.261 3.132 -8.811 1.00 97.38 84 TRP A N 1
ATOM 661 C CA . TRP A 1 84 ? -3.325 3.226 -7.817 1.00 97.38 84 TRP A CA 1
ATOM 662 C C . TRP A 1 84 ? -2.895 4.032 -6.580 1.00 97.38 84 TRP A C 1
ATOM 664 O O . TRP A 1 84 ? -3.629 4.916 -6.144 1.00 97.38 84 TRP A O 1
ATOM 674 N N . LEU A 1 85 ? -1.692 3.820 -6.035 1.00 96.12 85 LEU A N 1
ATOM 675 C CA . LEU A 1 85 ? -1.183 4.620 -4.910 1.00 96.12 85 LEU A CA 1
ATOM 676 C C . LEU A 1 85 ? -0.923 6.091 -5.270 1.00 96.12 85 LEU A C 1
ATOM 678 O O . LEU A 1 85 ? -1.035 6.966 -4.406 1.00 96.12 85 LEU A O 1
ATOM 682 N N . SER A 1 86 ? -0.531 6.355 -6.515 1.00 94.81 86 SER A N 1
ATOM 683 C CA . SER A 1 86 ? -0.171 7.688 -7.009 1.00 94.81 86 SER A CA 1
ATOM 684 C C . SER A 1 86 ? -1.329 8.472 -7.630 1.00 94.81 86 SER A C 1
ATOM 686 O O . SER A 1 86 ? -1.101 9.569 -8.136 1.00 94.81 86 SER A O 1
ATOM 688 N N . ASP A 1 87 ? -2.558 7.942 -7.574 1.00 95.50 87 ASP A N 1
ATOM 689 C CA . ASP A 1 87 ? -3.740 8.597 -8.135 1.00 95.50 87 ASP A CA 1
ATOM 690 C C . ASP A 1 87 ? -3.833 10.062 -7.650 1.00 95.50 87 ASP A C 1
ATOM 692 O O . ASP A 1 87 ? -3.790 10.317 -6.441 1.00 95.50 87 ASP A O 1
ATOM 696 N N . PRO A 1 88 ? -3.961 11.045 -8.558 1.00 91.50 88 PRO A N 1
ATOM 697 C CA . PRO A 1 88 ? -3.885 12.460 -8.200 1.00 91.50 88 PRO A CA 1
ATOM 698 C C . PRO A 1 88 ? -5.076 12.945 -7.364 1.00 91.50 88 PRO A C 1
ATOM 700 O O . PRO A 1 88 ? -4.986 13.985 -6.721 1.00 91.50 88 PRO A O 1
ATOM 703 N N . VAL A 1 89 ? -6.194 12.217 -7.379 1.00 90.94 89 VAL A N 1
ATOM 704 C CA . VAL A 1 89 ? -7.425 12.569 -6.660 1.00 90.94 89 VAL A CA 1
ATOM 705 C C . VAL A 1 89 ? -7.585 11.718 -5.403 1.00 90.94 89 VAL A C 1
ATOM 707 O O . VAL A 1 89 ? -8.082 12.188 -4.384 1.00 90.94 89 VAL A O 1
ATOM 710 N N . LYS A 1 9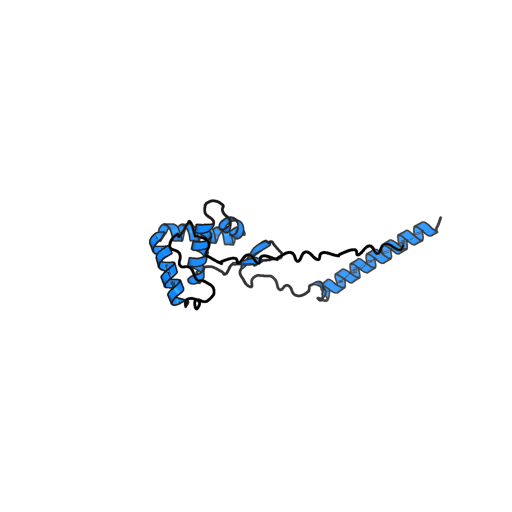0 ? -7.194 10.445 -5.473 1.00 93.12 90 LYS A N 1
ATOM 711 C CA . LYS A 1 90 ? -7.483 9.425 -4.458 1.00 93.12 90 LYS A CA 1
ATOM 712 C C . LYS A 1 90 ? -6.229 8.862 -3.793 1.00 93.12 90 LYS A C 1
ATOM 714 O O . LYS A 1 90 ? -6.361 8.013 -2.918 1.00 93.12 90 LYS A O 1
ATOM 719 N N . GLY A 1 91 ? -5.031 9.313 -4.161 1.00 92.25 91 GLY A N 1
ATOM 720 C CA . GLY A 1 91 ? -3.765 8.733 -3.710 1.00 92.25 91 GLY A CA 1
ATOM 721 C C . GLY A 1 91 ? -3.604 8.710 -2.190 1.00 92.25 91 GLY A C 1
ATOM 722 O O . GLY A 1 91 ? -3.171 7.701 -1.638 1.00 92.25 91 GLY A O 1
ATOM 723 N N . SER A 1 92 ? -4.018 9.768 -1.485 1.00 93.00 92 SER A N 1
ATOM 724 C CA . SER A 1 92 ? -4.001 9.798 -0.010 1.00 93.00 92 SER A CA 1
ATOM 725 C C . SER A 1 92 ? -4.922 8.731 0.592 1.00 93.00 92 SER A C 1
ATOM 727 O O . SER A 1 92 ? -4.492 7.942 1.433 1.00 93.00 92 SER A O 1
ATOM 729 N N . ALA A 1 93 ? -6.153 8.626 0.082 1.00 96.00 93 ALA A N 1
ATOM 730 C CA . ALA A 1 93 ? -7.115 7.606 0.495 1.00 96.00 93 ALA A CA 1
ATOM 731 C C . ALA A 1 93 ? -6.608 6.186 0.214 1.00 96.00 93 ALA A C 1
ATOM 733 O O . ALA A 1 93 ? -6.687 5.305 1.066 1.00 96.00 93 ALA A O 1
ATOM 734 N N . ASN A 1 94 ? -6.027 5.973 -0.963 1.00 97.62 94 ASN A N 1
ATOM 735 C CA . ASN A 1 94 ? -5.488 4.685 -1.379 1.00 97.62 94 ASN A CA 1
ATOM 736 C C . ASN A 1 94 ? -4.308 4.262 -0.480 1.00 97.62 94 ASN A C 1
ATOM 738 O O . ASN A 1 94 ? -4.269 3.131 0.004 1.00 97.62 94 ASN A O 1
ATOM 742 N N . LYS A 1 95 ? -3.398 5.189 -0.151 1.00 95.19 95 LYS A N 1
ATOM 743 C CA . LYS A 1 95 ? -2.306 4.952 0.812 1.00 95.19 95 LYS A CA 1
ATOM 744 C C . LYS A 1 95 ? -2.828 4.586 2.202 1.00 95.19 95 LYS A C 1
ATOM 746 O O . LYS A 1 95 ? -2.286 3.678 2.830 1.00 95.19 95 LYS A O 1
ATOM 751 N N . ASN A 1 96 ? -3.875 5.261 2.674 1.00 96.00 96 ASN A N 1
ATOM 752 C CA . ASN A 1 96 ? -4.479 4.975 3.974 1.00 96.00 96 ASN A CA 1
ATOM 753 C C . ASN A 1 96 ? -5.171 3.609 4.005 1.00 96.00 96 ASN A C 1
ATOM 755 O O . ASN A 1 96 ? -4.967 2.849 4.948 1.00 96.00 96 ASN A O 1
ATOM 759 N N . VAL A 1 97 ? -5.909 3.248 2.954 1.00 97.62 97 VAL A N 1
ATOM 760 C CA . VAL A 1 97 ? -6.515 1.915 2.815 1.00 97.62 97 VAL A CA 1
ATOM 761 C C . VAL A 1 97 ? -5.447 0.823 2.825 1.00 97.62 97 VAL A C 1
ATOM 763 O O . VAL A 1 97 ? -5.578 -0.154 3.563 1.00 97.62 97 VAL A O 1
ATOM 766 N N . TYR A 1 98 ? -4.371 0.991 2.051 1.00 97.25 98 TYR A N 1
ATOM 767 C CA . TYR A 1 98 ? -3.272 0.028 2.042 1.00 97.25 98 TYR A CA 1
ATOM 768 C C . TYR A 1 98 ? -2.636 -0.114 3.430 1.00 97.25 98 TYR A C 1
ATOM 770 O O . TYR A 1 98 ? -2.464 -1.227 3.923 1.00 97.25 98 TYR A O 1
ATOM 778 N N . ALA A 1 99 ? -2.345 1.004 4.101 1.00 94.81 99 ALA A N 1
ATOM 779 C CA . ALA A 1 99 ? -1.768 0.987 5.440 1.00 94.81 99 ALA A CA 1
ATOM 780 C C . ALA A 1 99 ? -2.695 0.327 6.476 1.00 94.81 99 ALA A C 1
ATOM 782 O O . ALA A 1 99 ? -2.206 -0.460 7.287 1.00 94.81 99 ALA A O 1
ATOM 783 N N . TYR A 1 100 ? -4.008 0.580 6.408 1.00 96.19 100 TYR A N 1
ATOM 784 C CA . TYR A 1 100 ? -5.010 -0.097 7.232 1.00 96.19 100 TYR A CA 1
ATOM 785 C C . TYR A 1 100 ? -4.917 -1.615 7.055 1.00 96.19 100 TYR A C 1
ATOM 787 O O . TYR A 1 100 ? -4.613 -2.327 8.010 1.00 96.19 100 TYR A O 1
ATOM 795 N N . TYR A 1 101 ? -5.105 -2.130 5.836 1.00 97.38 101 TYR A N 1
ATOM 796 C CA . TYR A 1 101 ? -5.122 -3.579 5.623 1.00 97.38 101 TYR A CA 1
ATOM 797 C C . TYR A 1 101 ? -3.756 -4.232 5.886 1.00 97.38 101 TYR A C 1
ATOM 799 O O . TYR A 1 101 ? -3.714 -5.389 6.304 1.00 97.38 101 TYR A O 1
ATOM 807 N N . ARG A 1 102 ? -2.645 -3.499 5.719 1.00 95.31 102 ARG A N 1
ATOM 808 C CA . ARG A 1 102 ? -1.294 -3.976 6.055 1.00 95.31 102 ARG A CA 1
ATOM 809 C C . ARG A 1 102 ? -1.105 -4.140 7.560 1.00 95.31 102 ARG A C 1
ATOM 811 O O . ARG A 1 102 ? -0.492 -5.109 7.982 1.00 95.31 102 ARG A O 1
ATOM 818 N N . VAL A 1 103 ? -1.644 -3.238 8.385 1.00 94.00 103 VAL A N 1
ATOM 819 C CA . VAL A 1 103 ? -1.630 -3.387 9.857 1.00 94.00 103 VAL A CA 1
ATOM 820 C C . VAL A 1 103 ? -2.396 -4.636 10.312 1.00 94.00 103 VAL A C 1
ATOM 822 O O . VAL A 1 103 ? -2.112 -5.166 11.382 1.00 94.00 103 VAL A O 1
ATOM 825 N N . TYR A 1 104 ? -3.335 -5.121 9.498 1.00 95.06 104 TYR A N 1
ATOM 826 C CA . TYR A 1 104 ? -4.120 -6.327 9.756 1.00 95.06 104 TYR A CA 1
ATOM 827 C C . TYR A 1 104 ? -3.643 -7.577 9.008 1.00 95.06 104 TYR A C 1
ATOM 829 O O . TYR A 1 104 ? -4.347 -8.583 9.044 1.00 95.06 104 TYR A O 1
ATOM 837 N N . ASP A 1 105 ? -2.482 -7.527 8.348 1.00 94.44 105 ASP A N 1
ATOM 838 C CA . ASP A 1 105 ? -1.921 -8.645 7.573 1.00 94.44 105 ASP A CA 1
ATOM 839 C C . ASP A 1 105 ? -2.886 -9.194 6.497 1.00 94.44 105 ASP A C 1
ATOM 841 O O . ASP A 1 105 ? -2.810 -10.348 6.082 1.00 94.44 105 ASP A O 1
ATOM 845 N N . ALA A 1 106 ? -3.818 -8.355 6.034 1.00 95.94 106 ALA A N 1
ATOM 846 C CA . ALA A 1 106 ? -4.875 -8.722 5.090 1.00 95.94 106 ALA A CA 1
ATOM 847 C C . ALA A 1 106 ? -4.493 -8.464 3.620 1.00 95.94 106 ALA A C 1
ATOM 849 O O . ALA A 1 106 ? -5.285 -8.733 2.712 1.00 95.94 106 ALA A O 1
ATOM 850 N N . VAL A 1 107 ? -3.298 -7.915 3.391 1.00 95.88 107 VAL A N 1
ATOM 851 C CA . VAL A 1 107 ? -2.701 -7.632 2.079 1.00 95.88 107 VAL A CA 1
ATOM 852 C C . VAL A 1 107 ? -1.191 -7.872 2.124 1.00 95.88 107 VAL A C 1
ATOM 854 O O . VAL A 1 107 ? -0.590 -7.732 3.193 1.00 95.88 107 VAL A O 1
ATOM 857 N N . PRO A 1 108 ? -0.556 -8.219 0.989 1.00 95.12 108 PRO A N 1
ATOM 858 C CA . PRO A 1 108 ? 0.890 -8.396 0.934 1.00 95.12 108 PRO A CA 1
ATOM 859 C C . PRO A 1 108 ? 1.632 -7.085 1.213 1.00 95.12 108 PRO A C 1
ATOM 861 O O . PRO A 1 108 ? 1.154 -5.999 0.880 1.00 95.12 108 PRO A O 1
ATOM 864 N N . ASN A 1 109 ? 2.843 -7.190 1.765 1.00 94.62 109 ASN A N 1
ATOM 865 C CA . ASN A 1 109 ? 3.729 -6.038 1.875 1.00 94.62 109 ASN A CA 1
ATOM 866 C C . ASN A 1 109 ? 4.339 -5.722 0.503 1.00 94.62 109 ASN A C 1
ATOM 868 O O . ASN A 1 109 ? 5.204 -6.449 0.025 1.00 94.62 109 ASN A O 1
ATOM 872 N N . MET A 1 110 ? 3.878 -4.652 -0.126 1.00 94.50 110 MET A N 1
ATOM 873 C CA . MET A 1 110 ? 4.370 -4.147 -1.402 1.00 94.50 110 MET A CA 1
ATOM 874 C C . MET A 1 110 ? 5.574 -3.222 -1.181 1.00 94.50 110 MET A C 1
ATOM 876 O O . MET A 1 110 ? 5.482 -2.236 -0.446 1.00 94.50 110 MET A O 1
ATOM 880 N N . VAL A 1 111 ? 6.687 -3.503 -1.855 1.00 91.81 111 VAL A N 1
ATOM 881 C CA . VAL A 1 111 ? 7.924 -2.710 -1.819 1.00 91.81 111 VAL A CA 1
ATOM 882 C C . VAL A 1 111 ? 8.243 -2.164 -3.205 1.00 91.81 111 VAL A C 1
ATOM 884 O O . VAL A 1 111 ? 7.974 -2.820 -4.210 1.00 91.81 111 VAL A O 1
ATOM 887 N N . LEU A 1 112 ? 8.783 -0.945 -3.266 1.00 90.44 112 LEU A N 1
ATOM 888 C CA . LEU A 1 112 ? 9.246 -0.367 -4.523 1.00 90.44 112 LEU A CA 1
ATOM 889 C C . LEU A 1 112 ? 10.545 -1.060 -4.926 1.00 90.44 112 LEU A C 1
ATOM 891 O O . LEU A 1 112 ? 11.559 -0.927 -4.240 1.00 90.44 112 LEU A O 1
ATOM 895 N N . ASP A 1 113 ? 10.517 -1.762 -6.048 1.00 87.12 113 ASP A N 1
ATOM 896 C CA . ASP A 1 113 ? 11.706 -2.354 -6.625 1.00 87.12 113 ASP A CA 1
ATOM 897 C C . ASP A 1 113 ? 12.540 -1.260 -7.317 1.00 87.12 113 ASP A C 1
ATOM 899 O O . ASP A 1 113 ? 12.105 -0.710 -8.334 1.00 87.12 113 ASP A O 1
ATOM 903 N N . PRO A 1 114 ? 13.756 -0.949 -6.829 1.00 83.25 114 PRO A N 1
ATOM 904 C CA . PRO A 1 114 ? 14.558 0.146 -7.371 1.00 83.25 114 PRO A CA 1
ATOM 905 C C . PRO A 1 114 ? 15.012 -0.089 -8.818 1.00 83.25 114 PRO A C 1
ATOM 907 O O . PRO A 1 114 ? 15.444 0.856 -9.475 1.00 83.25 114 PRO A O 1
ATOM 910 N N . TYR A 1 115 ? 14.935 -1.324 -9.323 1.00 82.06 115 TYR A N 1
ATOM 911 C CA . TYR A 1 115 ? 15.380 -1.661 -10.676 1.00 82.06 115 TYR A CA 1
ATOM 912 C C . TYR A 1 115 ? 14.263 -1.553 -11.709 1.00 82.06 115 TYR A C 1
ATOM 914 O O . TYR A 1 115 ? 14.479 -1.000 -12.784 1.00 82.06 115 TYR A O 1
ATOM 922 N N . SER A 1 116 ? 13.082 -2.098 -11.410 1.00 83.25 116 SER A N 1
ATOM 923 C CA . SER A 1 116 ? 11.937 -1.995 -12.319 1.00 83.25 116 SER A CA 1
ATOM 924 C C . SER A 1 116 ? 11.173 -0.681 -12.169 1.00 83.25 116 SER A C 1
ATOM 926 O O . SER A 1 116 ? 10.432 -0.317 -13.077 1.00 83.25 116 SER A O 1
ATOM 928 N N . GLY A 1 117 ? 11.331 0.020 -11.040 1.00 85.06 117 GLY A N 1
ATOM 929 C CA . GLY A 1 117 ? 10.508 1.178 -10.690 1.00 85.06 117 GLY A CA 1
ATOM 930 C C . GLY A 1 117 ? 9.062 0.810 -10.340 1.00 85.06 117 GLY A C 1
ATOM 931 O O . GLY A 1 117 ? 8.249 1.704 -10.120 1.00 85.06 117 GLY A O 1
ATOM 932 N N . ASN A 1 118 ? 8.743 -0.486 -10.275 1.00 87.56 118 ASN A N 1
ATOM 933 C CA . ASN A 1 118 ? 7.414 -0.997 -9.968 1.00 87.56 118 ASN A CA 1
ATOM 934 C C . ASN A 1 118 ? 7.339 -1.499 -8.528 1.00 87.56 118 ASN A C 1
ATOM 936 O O . ASN A 1 118 ? 8.342 -1.861 -7.914 1.00 87.56 118 ASN A O 1
ATOM 940 N N . TYR A 1 119 ? 6.124 -1.566 -7.995 1.00 91.94 119 TYR A N 1
ATOM 941 C CA . TYR A 1 119 ? 5.886 -2.226 -6.719 1.00 91.94 119 TYR A CA 1
ATOM 942 C C . TYR A 1 119 ? 5.798 -3.741 -6.902 1.00 91.94 119 TYR A C 1
ATOM 944 O O . TYR A 1 119 ? 5.089 -4.226 -7.782 1.00 91.94 119 TYR A O 1
ATOM 952 N N . VAL A 1 120 ? 6.481 -4.479 -6.034 1.00 91.75 120 VAL A N 1
ATOM 953 C CA . VAL A 1 120 ? 6.487 -5.946 -5.991 1.00 91.75 120 VAL A CA 1
ATOM 954 C C . VAL A 1 120 ? 6.186 -6.428 -4.578 1.00 91.75 120 VAL A C 1
ATOM 956 O O . VAL A 1 120 ? 6.337 -5.679 -3.614 1.00 91.75 120 VAL A O 1
ATOM 959 N N . VAL A 1 121 ? 5.757 -7.680 -4.431 1.00 92.69 121 VAL A N 1
ATOM 960 C CA . VAL A 1 121 ? 5.575 -8.275 -3.102 1.00 92.69 121 VAL A CA 1
ATOM 961 C C . VAL A 1 121 ? 6.950 -8.457 -2.455 1.00 92.69 121 VAL A C 1
ATOM 963 O O . VAL A 1 121 ? 7.885 -8.959 -3.078 1.00 92.69 121 VAL A O 1
ATOM 966 N N . GLN A 1 122 ? 7.095 -8.054 -1.196 1.00 89.81 122 GLN A N 1
ATOM 967 C CA . GLN A 1 122 ? 8.345 -8.193 -0.462 1.00 89.81 122 GLN A CA 1
ATOM 968 C C . GLN A 1 122 ? 8.789 -9.661 -0.457 1.00 89.81 122 GLN A C 1
ATOM 970 O O . GLN A 1 122 ? 8.051 -10.546 -0.027 1.00 89.81 122 GLN A O 1
ATOM 975 N N . GLY A 1 123 ? 10.004 -9.915 -0.945 1.00 84.44 123 GLY A N 1
ATOM 976 C CA . GLY A 1 123 ? 10.559 -11.265 -1.059 1.00 84.44 123 GLY A CA 1
ATOM 977 C C . GLY A 1 123 ? 10.128 -12.049 -2.305 1.00 84.44 123 GLY A C 1
ATOM 978 O O . GLY A 1 123 ? 10.640 -13.145 -2.510 1.00 84.44 123 GLY A O 1
ATOM 979 N N . SER A 1 124 ? 9.254 -11.510 -3.167 1.00 83.75 124 SER A N 1
ATOM 980 C CA . SER A 1 124 ? 8.978 -12.088 -4.496 1.00 83.75 124 SER A CA 1
ATOM 981 C C . SER A 1 124 ? 9.976 -11.633 -5.563 1.00 83.75 124 SER A C 1
ATOM 983 O O . SER A 1 124 ? 9.862 -12.012 -6.729 1.00 83.75 124 SER A O 1
ATOM 985 N N . GLU A 1 125 ? 10.923 -10.775 -5.193 1.00 71.62 125 GLU A N 1
ATOM 986 C CA . GLU A 1 125 ? 12.010 -10.352 -6.063 1.00 71.62 125 GLU A CA 1
ATOM 987 C C . GLU A 1 125 ? 12.828 -11.591 -6.457 1.00 71.62 125 GLU A C 1
ATOM 989 O O . GLU A 1 125 ? 13.212 -12.374 -5.581 1.00 71.62 125 GLU A O 1
ATOM 994 N N . PRO A 1 126 ? 13.101 -11.812 -7.756 1.00 64.44 126 PRO A N 1
ATOM 995 C CA . PRO A 1 126 ? 13.953 -12.922 -8.159 1.00 64.44 126 PRO A CA 1
ATOM 996 C C . PRO A 1 126 ? 15.299 -12.792 -7.436 1.00 64.44 126 PRO A C 1
ATOM 998 O O . PRO A 1 126 ? 15.768 -11.663 -7.288 1.00 64.44 126 PRO A O 1
ATOM 1001 N N . PRO A 1 127 ? 15.944 -13.895 -7.006 1.00 63.06 127 PRO A N 1
ATOM 1002 C CA . PRO A 1 127 ? 17.250 -13.835 -6.364 1.00 63.06 127 PRO A CA 1
ATOM 1003 C C . PRO A 1 127 ? 18.215 -13.059 -7.257 1.00 63.06 127 PRO A C 1
ATOM 1005 O O . PRO A 1 127 ? 18.681 -13.562 -8.280 1.00 63.06 127 PRO A O 1
ATOM 1008 N N . ARG A 1 128 ? 18.510 -11.808 -6.897 1.00 64.06 128 ARG A N 1
ATOM 1009 C CA . ARG A 1 128 ? 19.451 -10.965 -7.641 1.00 64.06 128 ARG A CA 1
ATOM 1010 C C . ARG A 1 128 ? 20.868 -11.272 -7.174 1.00 64.06 128 ARG A C 1
ATOM 1012 O O . ARG A 1 128 ? 21.601 -10.399 -6.731 1.00 64.06 128 ARG A O 1
ATOM 1019 N N . GLY A 1 129 ? 21.224 -12.552 -7.244 1.00 57.94 129 GLY A N 1
ATOM 1020 C CA . GLY A 1 129 ? 22.594 -13.021 -7.141 1.00 57.94 129 GLY A CA 1
ATOM 1021 C C . GLY A 1 129 ? 23.241 -12.881 -8.508 1.00 57.94 129 GLY A C 1
ATOM 1022 O O . GLY A 1 129 ? 22.899 -13.620 -9.425 1.00 57.94 129 GLY A O 1
ATOM 1023 N N . GLU A 1 130 ? 24.109 -11.881 -8.641 1.00 56.41 130 GLU A N 1
ATOM 1024 C CA . GLU A 1 130 ? 25.284 -11.868 -9.511 1.00 56.41 130 GLU A CA 1
ATOM 1025 C C . GLU A 1 130 ? 25.236 -12.803 -10.737 1.00 56.41 130 GLU A C 1
ATOM 1027 O O . GLU A 1 130 ? 26.022 -13.743 -10.865 1.00 56.41 130 GLU A O 1
ATOM 1032 N N . TRP A 1 131 ? 24.336 -12.566 -11.697 1.00 59.62 131 TRP A N 1
ATOM 1033 C CA . TRP A 1 131 ? 24.344 -13.374 -12.923 1.00 59.62 131 TRP A CA 1
ATOM 1034 C C . TRP A 1 131 ? 25.735 -13.333 -13.584 1.00 59.62 131 TRP A C 1
ATOM 1036 O O . TRP A 1 131 ? 26.169 -14.335 -14.140 1.00 59.62 131 TRP A O 1
ATOM 1046 N N . TYR A 1 132 ? 26.472 -12.229 -13.415 1.00 56.28 132 TYR A N 1
ATOM 1047 C CA . TYR A 1 132 ? 27.858 -12.028 -13.840 1.00 56.28 132 TYR A CA 1
ATOM 1048 C C . TYR A 1 132 ? 28.918 -12.834 -13.061 1.00 56.28 132 TYR A C 1
ATOM 1050 O O . TYR A 1 132 ? 30.027 -12.972 -13.571 1.00 56.28 132 TYR A O 1
ATOM 1058 N N . THR A 1 133 ? 28.623 -13.376 -11.874 1.00 55.94 133 THR A N 1
ATOM 1059 C CA . THR A 1 133 ? 29.498 -14.351 -11.183 1.00 55.94 133 THR A CA 1
ATOM 1060 C C . THR A 1 133 ? 29.007 -15.788 -11.319 1.00 55.94 133 THR A C 1
ATOM 1062 O O . THR A 1 133 ? 29.774 -16.724 -11.090 1.00 55.94 133 THR A O 1
ATOM 1065 N N . SER A 1 134 ? 27.764 -15.994 -11.766 1.00 62.16 134 SER A N 1
ATOM 1066 C CA . SER A 1 134 ? 27.302 -17.320 -12.167 1.00 62.16 134 SER A CA 1
ATOM 1067 C C . SER A 1 134 ? 28.131 -17.842 -13.347 1.00 62.16 134 SER A C 1
ATOM 1069 O O . SER A 1 134 ? 28.492 -17.098 -14.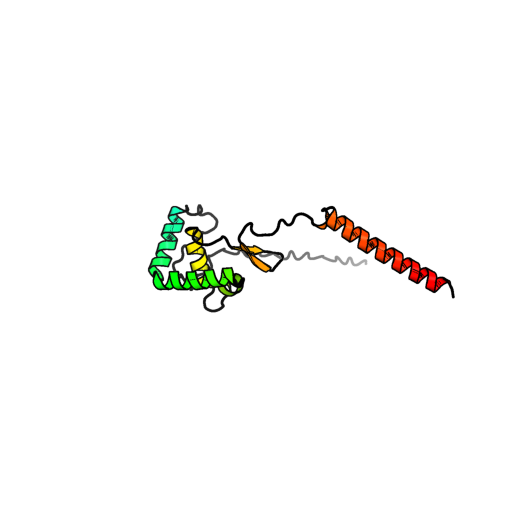264 1.00 62.16 134 SER A O 1
ATOM 1071 N N . THR A 1 135 ? 28.393 -19.151 -13.375 1.00 66.00 135 THR A N 1
ATOM 1072 C CA . THR A 1 135 ? 29.138 -19.801 -14.467 1.00 66.00 135 THR A CA 1
ATOM 1073 C C . THR A 1 135 ? 28.512 -19.514 -15.835 1.00 66.00 135 THR A C 1
ATOM 1075 O O . THR A 1 135 ? 29.230 -19.344 -16.818 1.00 66.00 135 THR A O 1
ATOM 1078 N N . MET A 1 136 ? 27.180 -19.399 -15.897 1.00 67.19 136 MET A N 1
ATOM 1079 C CA . MET A 1 136 ? 26.458 -19.068 -17.126 1.00 67.19 136 MET A CA 1
ATOM 1080 C C . MET A 1 136 ? 26.711 -17.629 -17.593 1.00 67.19 136 MET A C 1
ATOM 1082 O O . MET A 1 136 ? 26.938 -17.416 -18.783 1.00 67.19 136 MET A O 1
ATOM 1086 N N . GLY A 1 137 ? 26.720 -16.642 -16.692 1.00 67.00 137 GLY A N 1
ATOM 1087 C CA . GLY A 1 137 ? 27.006 -15.257 -17.078 1.00 67.00 137 GLY A CA 1
ATOM 1088 C C . GLY A 1 137 ? 28.472 -15.017 -17.421 1.00 67.00 137 GLY A C 1
ATOM 1089 O O . GLY A 1 137 ? 28.750 -14.330 -18.402 1.00 67.00 137 GLY A O 1
ATOM 1090 N N . ILE A 1 138 ? 29.409 -15.657 -16.711 1.00 68.12 138 ILE A N 1
ATOM 1091 C CA . ILE A 1 138 ? 30.835 -15.631 -17.078 1.00 68.12 138 ILE A CA 1
ATOM 1092 C C . ILE A 1 138 ? 31.033 -16.229 -18.479 1.00 68.12 138 ILE A C 1
ATOM 1094 O O . ILE A 1 138 ? 31.706 -15.630 -19.319 1.00 68.12 138 ILE A O 1
ATOM 1098 N N . ALA A 1 139 ? 30.407 -17.375 -18.769 1.00 70.06 139 ALA A N 1
ATOM 1099 C CA . ALA A 1 139 ? 30.482 -18.005 -20.087 1.00 70.06 139 ALA A CA 1
ATOM 1100 C C . ALA A 1 139 ? 29.907 -17.110 -21.199 1.00 70.06 139 ALA A C 1
ATOM 1102 O O . ALA A 1 139 ? 30.501 -17.017 -22.275 1.00 70.06 139 ALA A O 1
ATOM 1103 N N . ALA A 1 140 ? 28.800 -16.408 -20.940 1.00 66.38 140 ALA A N 1
ATOM 1104 C CA . ALA A 1 140 ? 28.217 -15.465 -21.893 1.00 66.38 140 ALA A CA 1
ATOM 1105 C C . ALA A 1 140 ? 29.156 -14.278 -22.190 1.00 66.38 140 ALA A C 1
ATOM 1107 O O . ALA A 1 140 ? 29.338 -13.914 -23.354 1.00 66.38 140 ALA A O 1
ATOM 1108 N N . ILE A 1 141 ? 29.802 -13.709 -21.164 1.00 68.75 141 ILE A N 1
ATOM 1109 C CA . ILE A 1 141 ? 30.762 -12.602 -21.313 1.00 68.75 141 ILE A CA 1
ATOM 1110 C C . ILE A 1 141 ? 31.987 -13.045 -22.126 1.00 68.75 141 ILE A C 1
ATOM 1112 O O . ILE A 1 141 ? 32.378 -12.367 -23.080 1.00 68.75 141 ILE A O 1
ATOM 1116 N N . ILE A 1 142 ? 32.568 -14.202 -21.795 1.00 70.56 142 ILE A N 1
ATOM 1117 C C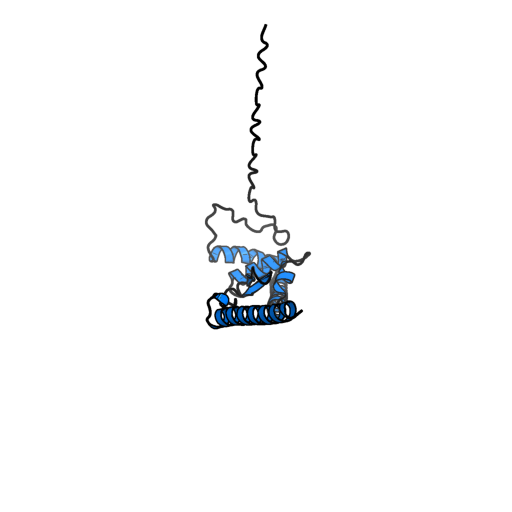A . ILE A 1 142 ? 33.718 -14.761 -22.523 1.00 70.56 142 ILE A CA 1
ATOM 1118 C C . ILE A 1 142 ? 33.340 -15.055 -23.980 1.00 70.56 142 ILE A C 1
ATOM 1120 O O . ILE A 1 142 ? 34.098 -14.721 -24.893 1.00 70.56 142 ILE A O 1
ATOM 1124 N N . GLY A 1 143 ? 32.154 -15.626 -24.209 1.00 67.81 143 GLY A N 1
ATOM 1125 C CA . GLY A 1 143 ? 31.632 -15.905 -25.546 1.00 67.81 143 GLY A CA 1
ATOM 1126 C C . GLY A 1 143 ? 31.543 -14.649 -26.415 1.00 67.81 143 GLY A C 1
ATOM 1127 O O . GLY A 1 143 ? 32.051 -14.640 -27.536 1.00 67.81 143 GLY A O 1
ATOM 1128 N N . MET A 1 144 ? 30.975 -13.560 -25.888 1.00 67.94 144 MET A N 1
ATOM 1129 C CA . MET A 1 144 ? 30.905 -12.279 -26.604 1.00 67.94 144 MET A CA 1
ATOM 1130 C C . MET A 1 144 ? 32.295 -11.690 -26.893 1.00 67.94 144 MET A C 1
ATOM 1132 O O . MET A 1 144 ? 32.547 -11.225 -28.008 1.00 67.94 144 MET A O 1
ATOM 1136 N N . GLY A 1 145 ? 33.222 -11.759 -25.932 1.00 65.00 145 GLY A N 1
ATOM 1137 C CA . GLY A 1 145 ? 34.600 -11.292 -26.113 1.00 65.00 145 GLY A CA 1
ATOM 1138 C C . GLY A 1 145 ? 35.354 -12.049 -27.214 1.00 65.00 145 GLY A C 1
ATOM 1139 O O . GLY A 1 145 ? 36.023 -11.434 -28.048 1.00 65.00 145 GLY A O 1
ATOM 1140 N N . ALA A 1 146 ? 35.197 -13.374 -27.276 1.00 70.25 146 ALA A N 1
ATOM 1141 C CA . ALA A 1 146 ? 35.822 -14.204 -28.303 1.00 70.25 146 ALA A CA 1
ATOM 1142 C C . ALA A 1 146 ? 35.301 -13.871 -29.711 1.00 70.25 146 ALA A C 1
ATOM 1144 O O . ALA A 1 146 ? 36.091 -13.737 -30.647 1.00 70.25 146 ALA A O 1
ATOM 1145 N N . VAL A 1 147 ? 33.988 -13.665 -29.864 1.00 68.75 147 VAL A N 1
ATOM 1146 C CA . VAL A 1 147 ? 33.387 -13.287 -31.153 1.00 68.75 147 VAL A CA 1
ATOM 1147 C C . VAL A 1 147 ? 33.905 -11.925 -31.630 1.00 68.75 147 VAL A C 1
ATOM 1149 O O . VAL A 1 147 ? 34.272 -11.786 -32.800 1.00 68.75 147 VAL A O 1
ATOM 1152 N N . ALA A 1 148 ? 34.015 -10.938 -30.736 1.00 66.00 148 ALA A N 1
ATOM 1153 C CA . ALA A 1 148 ? 34.541 -9.614 -31.075 1.00 66.00 148 ALA A CA 1
ATOM 1154 C C . ALA A 1 148 ? 36.021 -9.655 -31.504 1.00 66.00 148 ALA A C 1
ATOM 1156 O O . ALA A 1 148 ? 36.408 -9.002 -32.481 1.00 66.00 148 ALA A O 1
ATOM 1157 N N . ALA A 1 149 ? 36.848 -10.456 -30.824 1.00 67.00 149 ALA A N 1
ATOM 1158 C CA . ALA A 1 149 ? 38.257 -10.630 -31.172 1.00 67.00 149 ALA A CA 1
ATOM 1159 C C . ALA A 1 149 ? 38.431 -11.306 -32.544 1.00 67.00 149 ALA A C 1
ATOM 1161 O O . ALA A 1 149 ? 39.219 -10.846 -33.374 1.00 67.00 149 ALA A O 1
ATOM 1162 N N . VAL A 1 150 ? 37.649 -12.355 -32.818 1.00 70.38 150 VAL A N 1
ATOM 1163 C CA . VAL A 1 150 ? 37.673 -13.067 -34.104 1.00 70.38 150 VAL A CA 1
ATOM 1164 C C . VAL A 1 150 ? 37.227 -12.151 -35.244 1.00 70.38 150 VAL A C 1
ATOM 1166 O O . VAL A 1 150 ? 37.913 -12.063 -36.264 1.00 70.38 150 VAL A O 1
ATOM 1169 N N . ALA A 1 151 ? 36.132 -11.407 -35.066 1.00 66.19 151 ALA A N 1
ATOM 1170 C CA . ALA A 1 151 ? 35.667 -10.439 -36.057 1.00 66.19 151 ALA A CA 1
ATOM 1171 C C . ALA A 1 151 ? 36.736 -9.370 -36.355 1.00 66.19 151 ALA A C 1
ATOM 1173 O O . ALA A 1 151 ? 37.029 -9.091 -37.520 1.00 66.19 151 ALA A O 1
ATOM 1174 N N . SER A 1 152 ? 37.383 -8.839 -35.313 1.00 70.94 152 SER A N 1
ATOM 1175 C CA . SER A 1 152 ? 38.453 -7.843 -35.444 1.00 70.94 152 SER A CA 1
ATOM 1176 C C . SER A 1 152 ? 39.660 -8.392 -36.212 1.00 70.94 152 SER A C 1
ATOM 1178 O O . SER A 1 152 ? 40.175 -7.728 -37.112 1.00 70.94 152 SER A O 1
ATOM 1180 N N . P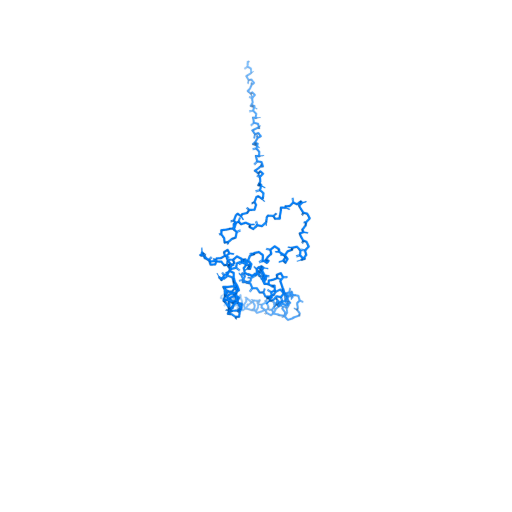HE A 1 153 ? 40.071 -9.633 -35.935 1.00 73.81 153 PHE A N 1
ATOM 1181 C CA . PHE A 1 153 ? 41.163 -10.295 -36.650 1.00 73.81 153 PHE A CA 1
ATOM 1182 C C . PHE A 1 153 ? 40.873 -10.454 -38.150 1.00 73.81 153 PHE A C 1
ATOM 1184 O O . PHE A 1 153 ? 41.734 -10.169 -38.986 1.00 73.81 153 PHE A O 1
ATOM 1191 N N . PHE A 1 154 ? 39.653 -10.858 -38.519 1.00 73.56 154 PHE A N 1
ATOM 1192 C CA . PHE A 1 154 ? 39.272 -10.999 -39.927 1.00 73.56 154 PHE A CA 1
ATOM 1193 C C . PHE A 1 154 ? 39.210 -9.655 -40.663 1.00 73.56 154 PHE A C 1
ATOM 1195 O O . PHE A 1 154 ? 39.623 -9.580 -41.824 1.00 73.56 154 PHE A O 1
ATOM 1202 N N . VAL A 1 155 ? 38.765 -8.587 -39.996 1.00 73.38 155 VAL A N 1
ATOM 1203 C CA . VAL A 1 155 ? 38.779 -7.226 -40.554 1.00 73.38 155 VAL A CA 1
ATOM 1204 C C . VAL A 1 155 ? 40.216 -6.739 -40.777 1.00 73.38 155 VAL A C 1
ATOM 1206 O O . VAL A 1 155 ? 40.542 -6.310 -41.886 1.00 73.38 155 VAL A O 1
ATOM 1209 N N . PHE A 1 156 ? 41.105 -6.887 -39.788 1.00 67.19 156 PHE A N 1
ATOM 1210 C CA . PHE A 1 156 ? 42.522 -6.518 -39.920 1.00 67.19 156 PHE A CA 1
ATOM 1211 C C . PHE A 1 156 ? 43.238 -7.312 -41.020 1.00 67.19 156 PHE A C 1
ATOM 1213 O O . PHE A 1 156 ? 43.945 -6.735 -41.849 1.00 67.19 156 PHE A O 1
ATOM 1220 N N . ARG A 1 157 ? 43.009 -8.628 -41.097 1.00 72.19 157 ARG A N 1
ATOM 1221 C CA . ARG A 1 157 ? 43.585 -9.487 -42.144 1.00 72.19 157 ARG A CA 1
ATOM 1222 C C . ARG A 1 157 ? 43.112 -9.095 -43.547 1.00 72.19 157 ARG A C 1
ATOM 1224 O O . ARG A 1 157 ? 43.875 -9.228 -44.502 1.00 72.19 157 ARG A O 1
ATOM 1231 N N . LYS A 1 158 ? 41.866 -8.632 -43.690 1.00 71.19 158 LYS A N 1
ATOM 1232 C CA . LYS A 1 158 ? 41.329 -8.140 -44.968 1.00 71.19 158 LYS A CA 1
ATOM 1233 C C . LYS A 1 158 ? 41.927 -6.782 -45.352 1.00 71.19 158 LYS A C 1
ATOM 1235 O O . LYS A 1 158 ? 42.171 -6.558 -46.533 1.00 71.19 158 LYS A O 1
ATOM 1240 N N . ALA A 1 159 ? 42.190 -5.906 -44.383 1.00 68.50 159 ALA A N 1
ATOM 1241 C CA . ALA A 1 159 ? 42.791 -4.595 -44.622 1.00 68.50 159 ALA A CA 1
ATOM 1242 C C . ALA A 1 159 ? 44.281 -4.671 -45.015 1.00 68.50 159 ALA A C 1
ATOM 1244 O O . ALA A 1 159 ? 44.705 -3.926 -45.891 1.00 68.50 159 ALA A O 1
ATOM 1245 N N . GLY A 1 160 ? 45.054 -5.597 -44.434 1.00 62.53 160 GLY A N 1
ATOM 1246 C CA . GLY A 1 160 ? 46.488 -5.776 -44.724 1.00 62.53 160 GLY A CA 1
ATOM 1247 C C . GLY A 1 160 ? 46.825 -6.587 -45.985 1.00 62.53 160 GLY A C 1
ATOM 1248 O O . GLY A 1 160 ? 47.993 -6.864 -46.233 1.00 62.53 160 GLY A O 1
ATOM 1249 N N . ARG A 1 161 ? 45.822 -7.016 -46.763 1.00 62.88 161 ARG A N 1
ATOM 1250 C CA . ARG A 1 161 ? 45.990 -7.726 -48.048 1.00 62.88 161 ARG A CA 1
ATOM 1251 C C . ARG A 1 161 ? 45.812 -6.811 -49.274 1.00 62.88 161 ARG A C 1
ATOM 1253 O O . ARG A 1 161 ? 45.549 -7.319 -50.362 1.00 62.88 161 ARG A O 1
ATOM 1260 N N . LYS A 1 162 ? 45.903 -5.492 -49.088 1.00 49.75 162 LYS A N 1
ATOM 1261 C CA . LYS A 1 162 ? 45.943 -4.502 -50.172 1.00 49.75 162 LYS A CA 1
ATOM 1262 C C . LYS A 1 162 ? 47.374 -4.121 -50.509 1.00 49.75 162 LYS A C 1
ATOM 1264 O O . LYS A 1 162 ? 48.162 -3.980 -49.551 1.00 49.75 162 LYS A O 1
#

pLDDT: mean 79.21, std 17.36, range [37.94, 98.44]

Organism: NCBI:txid1459636

Radius of gyration: 29.89 Å; chains: 1; bounding box: 79×76×71 Å